Protein AF-A0A3C2B3Q0-F1 (afdb_monomer_lite)

Structure (mmCIF, N/CA/C/O backbone):
data_AF-A0A3C2B3Q0-F1
#
_entry.id   AF-A0A3C2B3Q0-F1
#
loop_
_atom_site.group_PDB
_atom_site.id
_atom_site.type_symbol
_atom_site.label_atom_id
_atom_site.label_alt_id
_atom_site.label_comp_id
_atom_site.label_asym_id
_atom_site.label_entity_id
_atom_site.label_seq_id
_atom_site.pdbx_PDB_ins_code
_atom_site.Cartn_x
_atom_site.Cartn_y
_atom_site.Cartn_z
_atom_site.occupancy
_atom_site.B_iso_or_equiv
_atom_site.auth_seq_id
_atom_site.auth_comp_id
_atom_site.auth_asym_id
_atom_site.auth_atom_id
_atom_site.pdbx_PDB_model_num
ATOM 1 N N . ASP A 1 1 ? 3.036 -8.907 -12.780 1.00 94.38 1 ASP A N 1
ATOM 2 C CA . ASP A 1 1 ? 2.886 -7.563 -12.186 1.00 94.38 1 ASP A CA 1
ATOM 3 C C . ASP A 1 1 ? 4.250 -6.946 -11.891 1.00 94.38 1 ASP A C 1
ATOM 5 O O . ASP A 1 1 ? 5.219 -7.676 -11.690 1.00 94.38 1 ASP A O 1
ATOM 9 N N . ARG A 1 2 ? 4.341 -5.611 -11.822 1.00 97.38 2 ARG A N 1
ATOM 10 C CA . ARG A 1 2 ? 5.551 -4.850 -11.468 1.00 97.38 2 ARG A CA 1
ATOM 11 C C . ARG A 1 2 ? 5.344 -4.076 -10.167 1.00 97.38 2 ARG A C 1
ATOM 13 O O . ARG A 1 2 ? 4.377 -3.325 -10.047 1.00 97.38 2 ARG A O 1
ATOM 20 N N . VAL A 1 3 ? 6.285 -4.208 -9.230 1.00 97.56 3 VAL A N 1
ATOM 21 C CA . VAL A 1 3 ? 6.248 -3.529 -7.925 1.00 97.56 3 VAL A CA 1
ATOM 22 C C . VAL A 1 3 ? 7.509 -2.692 -7.719 1.00 97.56 3 VAL A C 1
ATOM 24 O O . VAL A 1 3 ? 8.619 -3.196 -7.873 1.00 97.56 3 VAL A O 1
ATOM 27 N N . THR A 1 4 ? 7.332 -1.430 -7.337 1.00 98.06 4 THR A N 1
ATOM 28 C CA . THR A 1 4 ? 8.401 -0.551 -6.848 1.00 98.06 4 THR A CA 1
ATOM 29 C C . THR A 1 4 ? 8.325 -0.499 -5.329 1.00 98.06 4 THR A C 1
ATOM 31 O O . THR A 1 4 ? 7.271 -0.192 -4.777 1.00 98.06 4 THR A O 1
ATOM 34 N N . TRP A 1 5 ? 9.434 -0.758 -4.643 1.00 97.81 5 TRP A N 1
ATOM 35 C CA . TRP A 1 5 ? 9.518 -0.712 -3.182 1.00 97.81 5 TRP A CA 1
ATOM 36 C C . TRP A 1 5 ? 10.180 0.582 -2.709 1.00 97.81 5 T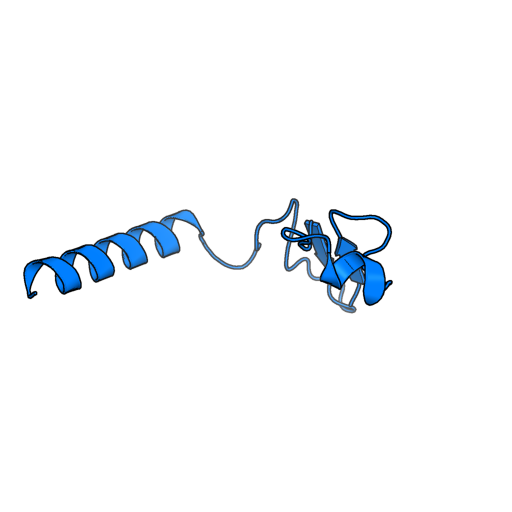RP A C 1
ATOM 38 O O . TRP A 1 5 ? 10.999 1.164 -3.415 1.00 97.81 5 TRP A O 1
ATOM 48 N N . ASN A 1 6 ? 9.884 1.011 -1.482 1.00 97.19 6 ASN A N 1
ATOM 49 C CA . ASN A 1 6 ? 10.575 2.138 -0.839 1.00 97.19 6 ASN A CA 1
ATOM 50 C C . ASN A 1 6 ? 12.003 1.806 -0.369 1.00 97.19 6 ASN A C 1
ATOM 52 O O . ASN A 1 6 ? 12.651 2.648 0.252 1.00 97.19 6 ASN A O 1
ATOM 56 N N . TYR A 1 7 ? 12.470 0.582 -0.616 1.00 96.75 7 TYR A N 1
ATOM 57 C CA . TYR A 1 7 ? 13.749 0.078 -0.149 1.00 96.75 7 TYR A CA 1
ATOM 58 C C . TYR A 1 7 ? 14.469 -0.690 -1.271 1.00 96.75 7 TYR A C 1
ATOM 60 O O . TYR A 1 7 ? 13.878 -1.615 -1.831 1.00 96.75 7 TYR A O 1
ATOM 68 N N . PRO A 1 8 ? 15.731 -0.347 -1.600 1.00 94.50 8 PRO A N 1
ATOM 69 C CA . PRO A 1 8 ? 16.438 -0.929 -2.746 1.00 94.50 8 PRO A CA 1
ATOM 70 C C . PRO A 1 8 ? 16.686 -2.439 -2.678 1.00 94.50 8 PRO A C 1
ATOM 72 O O . PRO A 1 8 ? 16.782 -3.068 -3.723 1.00 94.50 8 PRO A O 1
ATOM 75 N N . HIS A 1 9 ? 16.787 -3.016 -1.476 1.00 95.69 9 HIS A N 1
ATOM 76 C CA . HIS A 1 9 ? 17.083 -4.443 -1.274 1.00 95.69 9 HIS A CA 1
ATOM 77 C C . HIS A 1 9 ? 15.855 -5.222 -0.793 1.00 95.69 9 HIS A C 1
ATOM 79 O O . HIS A 1 9 ? 15.960 -6.115 0.048 1.00 95.69 9 HIS A O 1
ATOM 85 N N . ALA A 1 10 ? 14.667 -4.839 -1.271 1.00 94.94 10 ALA A N 1
ATOM 86 C CA . ALA A 1 10 ? 13.413 -5.512 -0.934 1.00 94.94 10 ALA A CA 1
ATOM 87 C C . ALA A 1 10 ? 13.347 -6.969 -1.444 1.00 94.94 10 ALA A C 1
ATOM 89 O O . ALA A 1 10 ? 12.518 -7.745 -0.981 1.00 94.94 10 ALA A O 1
ATOM 90 N N . ASP A 1 11 ? 14.227 -7.347 -2.370 1.00 94.25 11 ASP A N 1
ATOM 91 C CA . ASP A 1 11 ? 14.434 -8.706 -2.874 1.00 94.25 11 ASP A CA 1
ATOM 92 C C . ASP A 1 11 ? 15.310 -9.577 -1.951 1.00 94.25 11 ASP A C 1
ATOM 94 O O . ASP A 1 11 ? 15.271 -10.805 -2.028 1.00 94.25 11 ASP A O 1
ATOM 98 N N . SER A 1 12 ? 16.079 -8.967 -1.044 1.00 96.75 12 SER A N 1
ATOM 99 C CA . SER A 1 12 ? 16.928 -9.682 -0.091 1.00 96.75 12 SER A CA 1
ATOM 100 C C . SER A 1 12 ? 16.159 -10.044 1.176 1.00 96.75 12 SER A C 1
ATOM 102 O O . SER A 1 12 ? 15.887 -9.197 2.031 1.00 96.75 12 SER A O 1
ATOM 104 N N . ALA A 1 13 ? 15.879 -11.338 1.349 1.00 93.69 13 ALA A N 1
ATOM 105 C CA . ALA A 1 13 ? 15.196 -11.861 2.534 1.00 93.69 13 ALA A CA 1
ATOM 106 C C . ALA A 1 13 ? 15.893 -11.470 3.851 1.00 93.69 13 ALA A C 1
ATOM 108 O O . ALA A 1 13 ? 15.222 -11.156 4.834 1.00 93.69 13 ALA A O 1
ATOM 109 N N . TRP A 1 14 ? 17.231 -11.430 3.866 1.00 96.25 14 TRP A N 1
ATOM 110 C CA . TRP A 1 14 ? 17.987 -10.993 5.040 1.00 96.25 14 TRP A CA 1
ATOM 111 C C . TRP A 1 14 ? 17.742 -9.516 5.356 1.00 96.25 14 TRP A C 1
ATOM 113 O O . TRP A 1 14 ? 17.471 -9.172 6.500 1.00 96.25 14 TRP A O 1
ATOM 123 N N . HIS A 1 15 ? 17.790 -8.633 4.357 1.00 95.62 15 HIS A N 1
ATOM 124 C CA . HIS A 1 15 ? 17.602 -7.204 4.606 1.00 95.62 15 HIS A CA 1
ATOM 125 C C . HIS A 1 15 ? 16.175 -6.887 5.062 1.00 95.62 15 HIS A C 1
ATOM 127 O O . HIS A 1 15 ? 15.982 -6.093 5.987 1.00 95.62 15 HIS A O 1
ATOM 133 N N . VAL A 1 16 ? 15.176 -7.523 4.443 1.00 95.56 16 VAL A N 1
ATOM 134 C CA . VAL A 1 16 ? 13.762 -7.327 4.795 1.00 95.56 16 VAL A CA 1
ATOM 135 C C . VAL A 1 16 ? 13.479 -7.781 6.228 1.00 95.56 16 VAL A C 1
ATOM 137 O O . VAL A 1 16 ? 12.738 -7.099 6.933 1.00 95.56 16 VAL A O 1
ATOM 140 N N . ALA A 1 17 ? 14.121 -8.855 6.701 1.00 95.56 17 ALA A N 1
ATOM 141 C CA . ALA A 1 17 ? 13.960 -9.333 8.076 1.00 95.56 17 ALA A CA 1
ATOM 142 C C . ALA A 1 17 ? 14.323 -8.279 9.143 1.00 95.56 17 ALA A C 1
ATOM 144 O O . ALA A 1 17 ? 13.760 -8.306 10.236 1.00 95.56 17 ALA A O 1
ATOM 145 N N . PHE A 1 18 ? 15.219 -7.336 8.826 1.00 95.19 18 PHE A N 1
ATOM 146 C CA . PHE A 1 18 ? 15.691 -6.301 9.758 1.00 95.19 18 PHE A CA 1
ATOM 147 C C . PHE A 1 18 ? 15.308 -4.870 9.359 1.00 95.19 18 PHE A C 1
ATOM 149 O O . PHE A 1 18 ? 15.759 -3.921 9.997 1.00 95.19 18 PHE A O 1
ATOM 156 N N . THR A 1 19 ? 14.457 -4.693 8.343 1.00 95.06 19 THR A N 1
ATOM 157 C CA . THR A 1 19 ? 14.011 -3.369 7.878 1.00 95.06 19 THR A CA 1
ATOM 158 C C . THR A 1 19 ? 12.489 -3.246 8.013 1.00 95.06 19 THR A C 1
ATOM 160 O O . THR A 1 19 ? 11.759 -3.367 7.025 1.00 95.06 19 THR A O 1
ATOM 163 N N . PRO A 1 20 ? 11.958 -3.026 9.232 1.00 92.38 20 PRO A N 1
ATOM 164 C CA . PRO A 1 20 ? 10.529 -2.796 9.407 1.00 92.38 20 PRO A CA 1
ATOM 165 C C . PRO A 1 20 ? 10.109 -1.520 8.662 1.00 92.38 20 PRO A C 1
ATOM 167 O O . PRO A 1 20 ? 10.801 -0.505 8.694 1.00 92.38 20 PRO A O 1
ATOM 170 N N . GLY A 1 21 ? 8.964 -1.567 7.977 1.00 94.19 21 GLY A N 1
ATOM 171 C CA . GLY A 1 21 ? 8.450 -0.437 7.192 1.00 94.19 21 GLY A CA 1
ATOM 172 C C . GLY A 1 21 ? 8.788 -0.466 5.697 1.00 94.19 21 GLY A C 1
ATOM 173 O O . GLY A 1 21 ? 8.452 0.491 4.987 1.00 94.19 21 GLY A O 1
ATOM 174 N N . VAL A 1 22 ? 9.396 -1.550 5.195 1.00 96.62 22 VAL A N 1
ATOM 175 C CA . VAL A 1 22 ? 9.391 -1.842 3.752 1.00 96.62 22 VAL A CA 1
ATOM 176 C C . VAL A 1 22 ? 7.940 -1.900 3.268 1.00 96.62 22 VAL A C 1
ATOM 178 O O . VAL A 1 22 ? 7.107 -2.601 3.841 1.00 96.62 22 VAL A O 1
ATOM 181 N N . ARG A 1 23 ? 7.626 -1.132 2.224 1.00 96.56 23 ARG A N 1
ATOM 182 C CA . ARG A 1 23 ? 6.300 -1.074 1.600 1.00 96.56 23 ARG A CA 1
ATOM 183 C C . ARG A 1 23 ? 6.411 -0.815 0.103 1.00 96.56 23 ARG A C 1
ATOM 185 O O . ARG A 1 23 ? 7.390 -0.225 -0.362 1.00 96.56 23 ARG A O 1
ATOM 192 N N . ALA A 1 24 ? 5.384 -1.213 -0.638 1.00 97.44 24 ALA A N 1
ATOM 193 C CA . ALA A 1 24 ? 5.253 -0.851 -2.041 1.00 97.44 24 ALA A CA 1
ATOM 194 C C . ALA A 1 24 ? 4.956 0.653 -2.182 1.00 97.44 24 ALA A C 1
ATOM 196 O O . ALA A 1 24 ? 4.156 1.212 -1.429 1.00 97.44 24 ALA A O 1
ATOM 197 N N . LEU A 1 25 ? 5.613 1.293 -3.145 1.00 98.2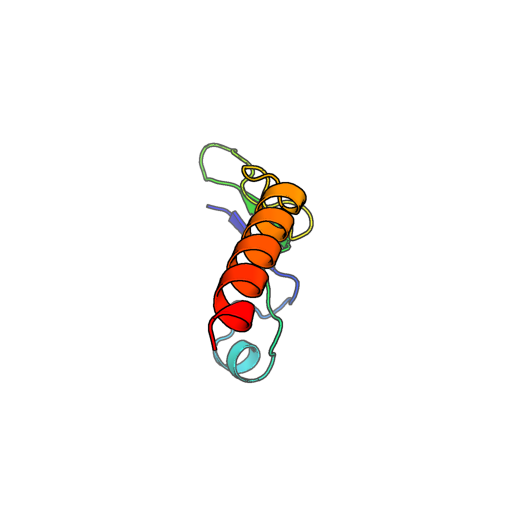5 25 LEU A N 1
ATOM 198 C CA . LEU A 1 25 ? 5.324 2.648 -3.611 1.00 98.25 25 LEU A CA 1
ATOM 199 C C . LEU A 1 25 ? 4.420 2.604 -4.841 1.00 98.25 25 LEU A C 1
ATOM 201 O O . LEU A 1 25 ? 3.400 3.280 -4.864 1.00 98.25 25 LEU A O 1
ATOM 205 N N . ASP A 1 26 ? 4.737 1.746 -5.809 1.00 98.38 26 ASP A N 1
ATOM 206 C CA . ASP A 1 26 ? 3.929 1.573 -7.013 1.00 98.38 26 ASP A CA 1
ATOM 207 C C . ASP A 1 26 ? 3.676 0.095 -7.274 1.00 98.38 26 ASP A C 1
ATOM 209 O O . ASP A 1 26 ? 4.580 -0.731 -7.138 1.00 98.38 26 ASP A O 1
ATOM 213 N N . VAL A 1 27 ? 2.453 -0.231 -7.684 1.00 98.44 27 VAL A N 1
ATOM 214 C CA . VAL A 1 27 ? 2.070 -1.575 -8.127 1.00 98.44 27 VAL A CA 1
ATOM 215 C C . VAL A 1 27 ? 1.298 -1.434 -9.428 1.00 98.44 27 VAL A C 1
ATOM 217 O O . VAL A 1 27 ? 0.236 -0.809 -9.454 1.00 98.44 27 VAL A O 1
ATOM 220 N N . VAL A 1 28 ? 1.829 -2.023 -10.496 1.00 98.50 28 VAL A N 1
ATOM 221 C CA . VAL A 1 28 ? 1.221 -2.033 -11.831 1.00 98.50 28 VAL A CA 1
ATOM 222 C C . VAL A 1 28 ? 1.000 -3.480 -12.251 1.00 98.50 28 VAL A C 1
ATOM 224 O O . VAL A 1 28 ? 1.931 -4.284 -12.201 1.00 98.50 28 VAL A O 1
ATOM 227 N N . ARG A 1 29 ? -0.224 -3.825 -12.641 1.00 97.94 29 ARG A N 1
ATOM 228 C CA . ARG A 1 29 ? -0.544 -5.143 -13.189 1.00 97.94 29 ARG A CA 1
ATOM 229 C C . ARG A 1 29 ? 0.097 -5.353 -14.553 1.00 97.94 29 ARG A C 1
ATOM 231 O O . ARG A 1 29 ? 0.432 -4.394 -15.244 1.00 97.94 29 ARG A O 1
ATOM 238 N N . ASP A 1 30 ? 0.220 -6.610 -14.964 1.00 97.81 30 ASP A N 1
ATOM 239 C CA . ASP A 1 30 ? 0.721 -6.947 -16.306 1.00 97.81 30 ASP A CA 1
ATOM 240 C C . ASP A 1 30 ? -0.158 -6.398 -17.445 1.00 97.81 30 ASP A C 1
ATOM 242 O O . ASP A 1 30 ? 0.340 -6.160 -18.542 1.00 97.81 30 ASP A O 1
ATOM 246 N N . ASP A 1 31 ? -1.441 -6.137 -17.179 1.00 97.50 31 ASP A N 1
ATOM 247 C CA . ASP A 1 31 ? -2.376 -5.479 -18.106 1.00 97.50 31 ASP A CA 1
ATOM 248 C C . ASP A 1 31 ? -2.239 -3.939 -18.147 1.00 97.50 31 ASP A C 1
ATOM 250 O O . ASP A 1 31 ? -2.936 -3.269 -18.909 1.00 97.50 31 ASP A O 1
ATOM 254 N N . GLY A 1 32 ? -1.326 -3.370 -17.353 1.00 97.69 32 GLY A N 1
ATOM 255 C CA . GLY A 1 32 ? -1.069 -1.933 -17.263 1.00 97.69 32 GLY A CA 1
ATOM 256 C C . GLY A 1 32 ? -1.905 -1.195 -16.214 1.00 97.69 32 GLY A C 1
ATOM 257 O O . GLY A 1 32 ? -1.693 0.003 -16.008 1.00 97.69 32 GLY A O 1
ATOM 258 N N . GLU A 1 33 ? -2.826 -1.862 -15.515 1.00 98.06 33 GLU A N 1
ATOM 259 C CA . GLU A 1 33 ? -3.608 -1.222 -14.463 1.00 98.06 33 GLU A CA 1
ATOM 260 C C . GLU A 1 33 ? -2.738 -0.837 -13.255 1.00 98.06 33 GLU A C 1
ATOM 262 O O . GLU A 1 33 ? -1.988 -1.650 -12.717 1.00 98.06 33 GLU A O 1
ATOM 267 N N . VAL A 1 34 ? -2.882 0.397 -12.760 1.00 98.38 34 VAL A N 1
ATOM 268 C CA . VAL A 1 34 ? -2.163 0.859 -11.562 1.00 98.38 34 VAL A CA 1
ATOM 269 C C . VAL A 1 34 ? -3.008 0.646 -10.313 1.00 98.38 34 VAL A C 1
ATOM 271 O O . VAL A 1 34 ? -4.040 1.293 -10.147 1.00 98.38 34 VAL A O 1
ATOM 274 N N . LEU A 1 35 ? -2.545 -0.231 -9.420 1.00 98.06 35 LEU A N 1
ATOM 275 C CA . LEU A 1 35 ? -3.223 -0.595 -8.170 1.00 98.06 35 LEU A CA 1
ATOM 276 C C . LEU A 1 35 ? -2.774 0.260 -6.980 1.00 98.06 35 LEU A C 1
ATOM 278 O O . LEU A 1 35 ? -3.576 0.552 -6.094 1.00 98.06 35 LEU A O 1
ATOM 282 N N . VAL A 1 36 ? -1.494 0.639 -6.950 1.00 98.38 36 VAL A N 1
ATOM 283 C CA . VAL A 1 36 ? -0.896 1.516 -5.935 1.00 98.38 36 VAL A CA 1
ATOM 284 C C . VAL A 1 36 ? -0.051 2.558 -6.650 1.00 98.38 36 VAL A C 1
ATOM 286 O O . VAL A 1 36 ? 0.678 2.212 -7.582 1.00 98.38 36 VAL A O 1
ATOM 289 N N . ARG A 1 37 ? -0.157 3.810 -6.210 1.00 98.19 37 ARG A N 1
ATOM 290 C CA . ARG A 1 37 ? 0.674 4.928 -6.654 1.00 98.19 37 ARG A CA 1
ATOM 291 C C . ARG A 1 37 ? 1.083 5.765 -5.452 1.00 98.19 37 ARG A C 1
ATOM 293 O O . ARG A 1 37 ? 0.242 6.056 -4.604 1.00 98.19 37 ARG A O 1
ATOM 300 N N . ASP A 1 38 ? 2.360 6.118 -5.365 1.00 97.62 38 ASP A N 1
ATOM 301 C CA . ASP A 1 38 ? 2.923 6.885 -4.241 1.00 97.62 38 ASP A CA 1
ATOM 302 C C . ASP A 1 38 ? 2.629 6.261 -2.855 1.00 97.62 38 ASP A C 1
ATOM 304 O O . ASP A 1 38 ? 2.488 6.938 -1.836 1.00 97.62 38 ASP A O 1
ATOM 308 N N . GLY A 1 39 ? 2.526 4.931 -2.805 1.00 97.62 39 GLY A N 1
ATOM 309 C CA . GLY A 1 39 ? 2.207 4.154 -1.608 1.00 97.62 39 GLY A CA 1
ATOM 310 C C . GLY A 1 39 ? 0.728 4.161 -1.213 1.00 97.62 39 GLY A C 1
ATOM 311 O O . GLY A 1 3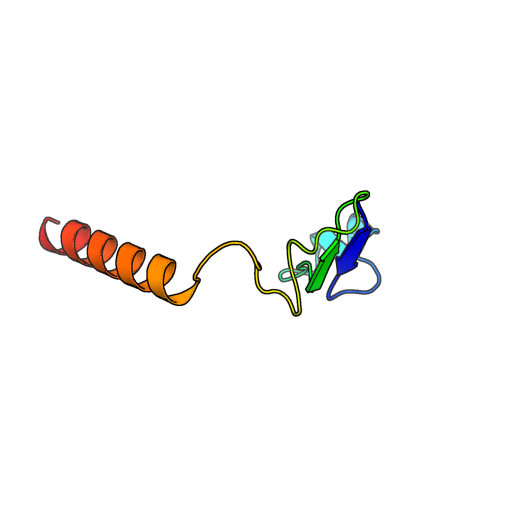9 ? 0.394 3.665 -0.136 1.00 97.62 39 GLY A O 1
ATOM 312 N N . LEU A 1 40 ? -0.157 4.703 -2.054 1.00 97.75 40 LEU A N 1
ATOM 313 C CA . LEU A 1 40 ? -1.597 4.768 -1.818 1.00 97.75 40 LEU A CA 1
ATOM 314 C C . LEU A 1 40 ? -2.359 3.899 -2.834 1.00 97.75 40 LEU A C 1
ATOM 316 O O . LEU A 1 40 ? -2.064 3.954 -4.030 1.00 97.75 40 LEU A O 1
ATOM 320 N N . PRO A 1 41 ? -3.338 3.087 -2.400 1.00 97.56 41 PRO A N 1
ATOM 321 C CA . PRO A 1 41 ? -4.176 2.322 -3.313 1.00 97.56 41 PRO A CA 1
ATOM 322 C C . PRO A 1 41 ? -5.070 3.235 -4.160 1.00 97.56 41 PRO A C 1
ATOM 324 O O . PRO A 1 41 ? -5.580 4.244 -3.683 1.00 97.56 41 PRO A O 1
ATOM 327 N N . THR A 1 42 ? -5.303 2.847 -5.411 1.00 97.88 42 THR A N 1
ATOM 328 C CA . THR A 1 42 ? -6.073 3.637 -6.392 1.00 97.88 42 THR A CA 1
ATOM 329 C C . THR A 1 42 ? -7.555 3.262 -6.461 1.00 97.88 42 THR A C 1
ATOM 331 O O . THR A 1 42 ? -8.364 4.023 -6.982 1.00 97.88 42 THR A O 1
ATOM 334 N N . ARG A 1 43 ? -7.921 2.081 -5.949 1.00 96.31 43 ARG A N 1
ATOM 335 C CA . ARG A 1 43 ? -9.265 1.487 -6.079 1.00 96.31 43 ARG A CA 1
ATOM 336 C C . ARG A 1 43 ? -10.172 1.701 -4.866 1.00 96.31 43 ARG A C 1
ATOM 338 O O . ARG A 1 43 ? -11.288 1.190 -4.849 1.00 96.31 43 ARG A O 1
ATOM 345 N N . VAL A 1 44 ? -9.688 2.395 -3.837 1.00 96.38 44 VAL A N 1
ATOM 346 C CA . VAL A 1 44 ? -10.431 2.626 -2.591 1.00 96.38 44 VAL A CA 1
ATOM 347 C C . VAL A 1 44 ? -10.331 4.084 -2.169 1.00 96.38 44 VAL A C 1
ATOM 349 O O . VAL A 1 44 ? -9.266 4.691 -2.273 1.00 96.38 44 VAL A O 1
ATOM 352 N N . ASP A 1 45 ? -11.423 4.627 -1.635 1.00 97.56 45 ASP A N 1
ATOM 353 C CA . ASP A 1 45 ? -11.390 5.895 -0.914 1.00 97.56 45 ASP A CA 1
ATOM 354 C C . ASP A 1 45 ? -10.835 5.652 0.497 1.00 97.56 45 ASP A C 1
ATOM 356 O O . ASP A 1 45 ? -11.492 5.108 1.389 1.00 97.56 45 ASP A O 1
ATOM 360 N N . LEU A 1 46 ? -9.578 6.044 0.698 1.00 97.06 46 LEU A N 1
ATOM 361 C CA . LEU A 1 46 ? -8.894 5.886 1.978 1.00 97.06 46 LEU A CA 1
ATOM 362 C C . LEU A 1 46 ? -9.541 6.686 3.112 1.00 97.06 46 LEU A C 1
ATOM 364 O O . LEU A 1 46 ? -9.481 6.251 4.265 1.00 97.06 46 LEU A O 1
ATOM 368 N N . ALA A 1 47 ? -10.104 7.857 2.817 1.00 97.69 47 ALA A N 1
ATOM 369 C CA . ALA A 1 47 ? -10.716 8.705 3.828 1.00 97.69 47 ALA A CA 1
ATOM 370 C C . AL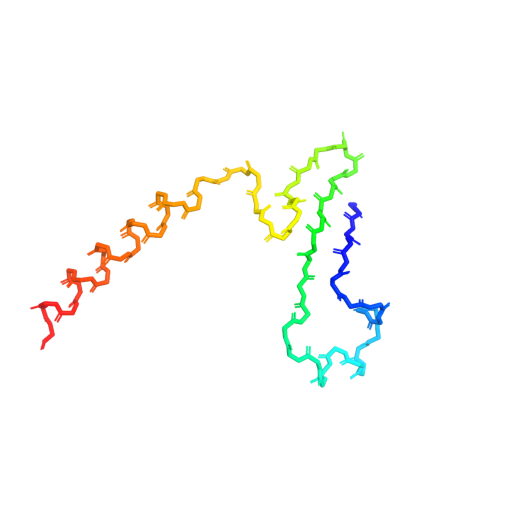A A 1 47 ? -12.032 8.088 4.306 1.00 97.69 47 ALA A C 1
ATOM 372 O O . ALA A 1 47 ? -12.251 7.982 5.514 1.00 97.69 47 ALA A O 1
ATOM 373 N N . GLU A 1 48 ? -12.852 7.593 3.377 1.00 98.31 48 GLU A N 1
ATOM 374 C CA . GLU A 1 48 ? -14.097 6.894 3.697 1.00 98.31 48 GLU A CA 1
ATOM 375 C C . GLU A 1 48 ? -13.838 5.640 4.542 1.00 98.31 48 GLU A C 1
ATOM 377 O O . GLU A 1 48 ? -14.465 5.448 5.588 1.00 98.31 48 GLU A O 1
ATOM 382 N N . VAL A 1 49 ? -12.876 4.804 4.130 1.00 98.19 49 VAL A N 1
ATOM 383 C CA . VAL A 1 49 ? -12.513 3.581 4.865 1.00 98.19 49 VAL A CA 1
ATOM 384 C C . VAL A 1 49 ? -12.080 3.914 6.293 1.00 98.19 49 VAL A C 1
ATOM 386 O O . VAL A 1 49 ? -12.536 3.275 7.243 1.00 98.19 49 VAL A O 1
ATOM 389 N N . ARG A 1 50 ? -11.236 4.939 6.469 1.00 97.88 50 ARG A N 1
ATOM 390 C CA . ARG A 1 50 ? -10.779 5.377 7.797 1.00 97.88 50 ARG A CA 1
ATOM 391 C C . ARG A 1 50 ? -11.920 5.923 8.650 1.00 97.88 50 ARG A C 1
ATOM 393 O O . ARG A 1 50 ? -11.985 5.591 9.831 1.00 97.88 50 ARG A O 1
ATOM 400 N N . ALA A 1 51 ? -12.820 6.713 8.067 1.00 98.56 51 ALA A N 1
ATOM 401 C CA . ALA A 1 51 ? -13.977 7.254 8.774 1.00 98.56 51 ALA A CA 1
ATOM 402 C C . ALA A 1 51 ? -14.894 6.133 9.285 1.00 98.56 51 ALA A C 1
ATOM 404 O O . ALA A 1 51 ? -15.224 6.095 10.470 1.00 98.56 51 ALA A O 1
ATOM 405 N N . LYS A 1 52 ? -15.226 5.166 8.421 1.00 98.38 52 LYS A N 1
ATOM 406 C CA . LYS A 1 52 ? -16.050 4.007 8.793 1.00 98.38 52 LYS A CA 1
ATOM 407 C C . LYS A 1 52 ? -15.377 3.140 9.854 1.00 98.38 52 LYS A C 1
ATOM 409 O O . LYS A 1 52 ? -16.036 2.716 10.800 1.00 98.38 52 LYS A O 1
ATOM 414 N N . ALA A 1 53 ? -14.071 2.901 9.740 1.00 98.38 53 ALA A N 1
ATOM 415 C CA . ALA A 1 53 ? -13.323 2.152 10.746 1.00 98.38 53 ALA A CA 1
ATOM 416 C C . ALA A 1 53 ? -13.348 2.850 12.117 1.00 98.38 53 ALA A C 1
ATOM 418 O O . ALA A 1 53 ? -13.591 2.196 13.131 1.00 98.38 53 ALA A O 1
ATOM 419 N N . ALA A 1 54 ? -13.153 4.172 12.148 1.00 98.19 54 ALA A N 1
ATOM 420 C CA . ALA A 1 54 ? -13.216 4.962 13.375 1.00 98.19 54 ALA A CA 1
ATOM 421 C C . ALA A 1 54 ? -14.612 4.921 14.016 1.00 98.19 54 ALA A C 1
ATOM 423 O O . ALA A 1 54 ? -14.727 4.739 15.227 1.00 98.19 54 ALA A O 1
ATOM 424 N N . GLU A 1 55 ? -15.670 5.021 13.210 1.00 98.31 55 GLU A N 1
ATOM 425 C CA . GLU A 1 55 ? -17.048 4.895 13.681 1.00 98.31 55 GLU A CA 1
ATOM 426 C C . GLU A 1 55 ? -17.309 3.526 14.327 1.00 98.31 55 GLU A C 1
ATOM 428 O O . GLU A 1 55 ? -17.856 3.457 15.428 1.00 98.31 55 GLU A O 1
ATOM 433 N N . GLN A 1 56 ? -16.896 2.431 13.677 1.00 98.12 56 GLN A N 1
ATOM 434 C CA . GLN A 1 56 ? -17.093 1.090 14.235 1.00 98.12 56 GLN A CA 1
ATOM 435 C C . GLN A 1 56 ? -16.265 0.864 15.502 1.00 98.12 56 GLN A C 1
ATOM 437 O O . GLN A 1 56 ? -16.771 0.281 16.460 1.00 98.12 56 GLN A O 1
ATOM 442 N N . ALA A 1 57 ? -15.025 1.359 15.543 1.00 98.00 57 ALA A N 1
ATOM 443 C CA . ALA A 1 57 ? -14.202 1.303 16.746 1.00 98.00 57 ALA A CA 1
ATOM 444 C C . ALA A 1 57 ? -14.873 2.048 17.907 1.00 98.00 57 ALA A C 1
ATOM 446 O O . ALA A 1 57 ? -14.989 1.499 18.998 1.00 98.00 57 ALA A O 1
ATOM 447 N N . HIS A 1 58 ? -15.379 3.261 17.664 1.00 97.94 58 HIS A N 1
ATOM 448 C CA . HIS A 1 58 ? -16.100 4.025 18.679 1.00 97.94 58 HIS A CA 1
ATOM 449 C C . HIS A 1 58 ? -17.307 3.250 19.218 1.00 97.94 58 HIS A C 1
ATOM 451 O O . HIS A 1 58 ? -17.422 3.066 20.426 1.00 97.94 58 HIS A O 1
ATOM 457 N N . ARG A 1 59 ? -18.149 2.708 18.326 1.00 97.31 59 ARG A N 1
ATOM 458 C CA . ARG A 1 59 ? -19.301 1.881 18.716 1.00 97.31 59 ARG A CA 1
ATOM 459 C C . ARG A 1 59 ? -18.882 0.690 19.579 1.00 97.31 59 ARG A C 1
ATOM 461 O O . ARG A 1 59 ? -19.535 0.439 20.583 1.00 97.31 59 ARG A O 1
ATOM 468 N N . LEU A 1 60 ? -17.813 -0.021 19.216 1.00 97.00 60 LEU A N 1
ATOM 469 C CA . LEU A 1 60 ? -17.313 -1.160 19.990 1.00 97.00 60 LEU A CA 1
ATOM 470 C C . LEU A 1 60 ? -16.884 -0.739 21.401 1.00 97.0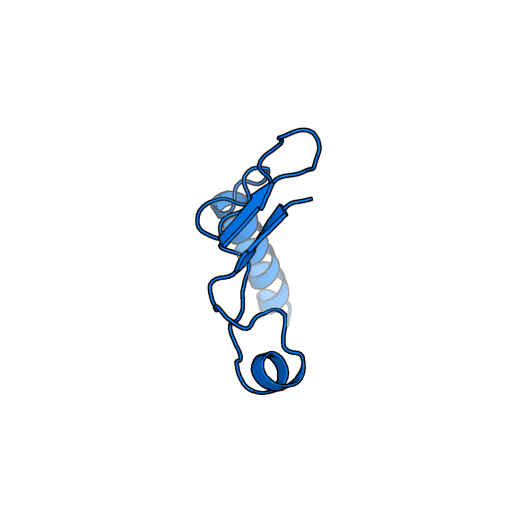0 60 LEU A C 1
ATOM 472 O O . LEU A 1 60 ? -17.335 -1.333 22.374 1.00 97.00 60 LEU A O 1
ATOM 476 N N . PHE A 1 61 ? -16.048 0.295 21.514 1.00 95.88 61 PHE A N 1
ATOM 477 C CA . PHE A 1 61 ? -15.488 0.720 22.799 1.00 95.88 61 PHE A CA 1
ATOM 478 C C . PHE A 1 61 ? -16.503 1.392 23.727 1.00 95.88 61 PHE A C 1
ATOM 480 O O . PHE A 1 61 ? -16.293 1.393 24.931 1.00 95.88 61 PHE A O 1
ATOM 487 N N . THR A 1 62 ? -17.608 1.933 23.210 1.00 95.12 62 THR A N 1
ATOM 488 C CA . THR A 1 62 ? -18.703 2.441 24.057 1.00 95.12 62 THR A CA 1
ATOM 489 C C . THR A 1 62 ? -19.510 1.321 24.730 1.00 95.12 62 THR A C 1
ATOM 491 O O . THR A 1 62 ? -20.182 1.582 25.722 1.00 95.12 62 THR A O 1
ATOM 494 N N . HIS A 1 63 ? -19.455 0.088 24.215 1.00 83.00 63 HIS A N 1
ATOM 495 C CA . HIS A 1 63 ? -20.157 -1.074 24.781 1.00 83.00 63 HIS A CA 1
ATOM 496 C C . HIS A 1 63 ? -19.238 -2.008 25.596 1.00 83.00 63 HIS A C 1
ATOM 498 O O . HIS A 1 63 ? -19.655 -3.117 25.933 1.00 83.00 63 HIS A O 1
ATOM 504 N N . LEU A 1 64 ? -18.003 -1.579 25.885 1.00 69.69 64 LEU A N 1
ATOM 505 C CA . LEU A 1 64 ? -17.051 -2.245 26.785 1.00 69.69 64 LEU A CA 1
ATOM 506 C C . LEU A 1 64 ? -17.051 -1.563 28.156 1.00 69.69 64 LEU A C 1
ATOM 508 O O . LEU A 1 64 ? -16.930 -2.301 29.157 1.00 69.69 64 LEU A O 1
#
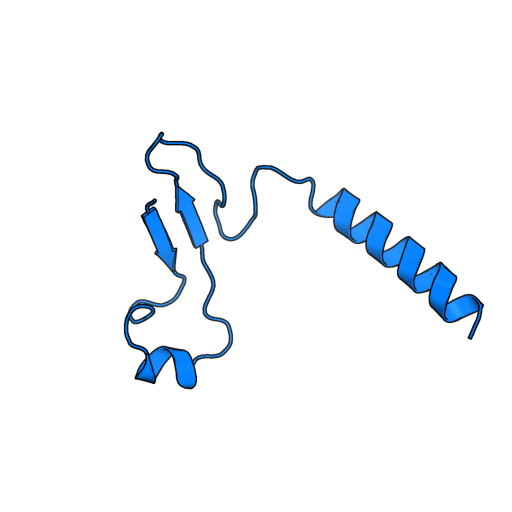
Foldseek 3Di:
DDWDWPDPVPVDPVVPVVDPPIATQWDADPVGDTQHHRRHGDPDDPVVVVVVVVVVVVVVVVVD

Radius of gyration: 16.6 Å; chains: 1; bounding box: 38×21×45 Å

pLDDT: mean 96.35, std 4.03, range [69.69, 98.56]

Sequence (64 aa):
DRVTWNYPHADSAWHVAFTPGVRALDVVRDDGEVLVRDGLPTRVDLAEVRAKAAEQAHRLFTHL

Secondary structure (DSSP, 8-state):
-EEEESSTTTT-HHHHHT-TT--EEEEE-TTS-EEEETTEESSS-HHHHHHHHHHHHHHHHHT-